Protein AF-A0A1B8E8X3-F1 (afdb_monomer_lite)

Foldseek 3Di:
DDWDDKDALVDPLLQDPVSLLVVLVVDPQFFWWFHDRSGMIITDGDDDPDDQPPDPPDTHIGTSVVVPPPDPPPDPDPPPVDDDDDDDDPDDDDDDDDDDDD

Sequence (102 aa):
MGRLLSFNNLSAYVSSVGACTAQCLGSPACTSFYFTQAKSCNVFYGPISFSPNGNPGSEIFYDVDCFSCHSTTTCPPPRHRGQTHTAAASASPSRQRDQSRR

Radius of gyration: 21.37 Å; chains: 1; bounding box: 50×44×55 Å

Structure (mmCIF, N/CA/C/O backbone):
data_AF-A0A1B8E8X3-F1
#
_entry.id   AF-A0A1B8E8X3-F1
#
loop_
_atom_site.group_PDB
_atom_site.id
_atom_site.type_symbol
_atom_site.label_atom_id
_atom_site.label_alt_id
_atom_site.label_comp_id
_atom_site.label_asym_id
_atom_site.label_entity_id
_atom_site.label_seq_id
_atom_site.pdbx_PDB_ins_code
_atom_site.Cartn_x
_atom_site.Cartn_y
_atom_site.Cartn_z
_atom_site.occupancy
_atom_site.B_iso_or_equiv
_atom_site.auth_seq_id
_atom_site.auth_comp_id
_atom_site.auth_asym_id
_atom_site.auth_atom_id
_atom_site.pdbx_PDB_model_num
ATOM 1 N N . MET A 1 1 ? 1.786 -16.126 -8.054 1.00 76.75 1 MET A N 1
ATOM 2 C CA . MET A 1 1 ? 1.403 -14.848 -7.417 1.00 76.75 1 MET A CA 1
ATOM 3 C C . MET A 1 1 ? 0.737 -13.934 -8.432 1.00 76.75 1 MET A C 1
ATOM 5 O O . MET A 1 1 ? 1.121 -13.965 -9.596 1.00 76.75 1 MET A O 1
ATOM 9 N N . GLY A 1 2 ? -0.236 -13.133 -8.003 1.00 83.56 2 GLY A N 1
ATOM 10 C CA . GLY A 1 2 ? -0.878 -12.109 -8.833 1.00 83.56 2 GLY A CA 1
ATOM 11 C C . GLY A 1 2 ? -0.963 -10.773 -8.097 1.00 83.56 2 GLY A C 1
ATOM 12 O O . GLY A 1 2 ? -0.955 -10.750 -6.868 1.00 83.56 2 GLY A O 1
ATOM 13 N N . ARG A 1 3 ? -1.009 -9.657 -8.836 1.00 88.12 3 ARG A N 1
ATOM 14 C CA . ARG A 1 3 ? -1.152 -8.311 -8.258 1.00 88.12 3 ARG A CA 1
ATOM 15 C C . ARG A 1 3 ? -2.635 -7.992 -8.067 1.00 88.12 3 ARG A C 1
ATOM 17 O O . ARG A 1 3 ? -3.379 -7.995 -9.041 1.00 88.12 3 ARG A O 1
ATOM 24 N N . LEU A 1 4 ? -3.036 -7.722 -6.827 1.00 90.25 4 LEU A N 1
ATOM 25 C CA . LEU A 1 4 ? -4.394 -7.326 -6.429 1.00 90.25 4 LEU A CA 1
ATOM 26 C C . LEU A 1 4 ? -4.623 -5.833 -6.661 1.00 90.25 4 LEU A C 1
ATOM 28 O O . LEU A 1 4 ? -5.558 -5.438 -7.348 1.00 90.25 4 LEU A O 1
ATOM 32 N N . LEU A 1 5 ? -3.754 -5.010 -6.073 1.00 90.94 5 LEU A N 1
ATOM 33 C CA . LEU A 1 5 ? -3.865 -3.555 -6.072 1.00 90.94 5 LEU A CA 1
ATOM 34 C C . LEU A 1 5 ? -2.50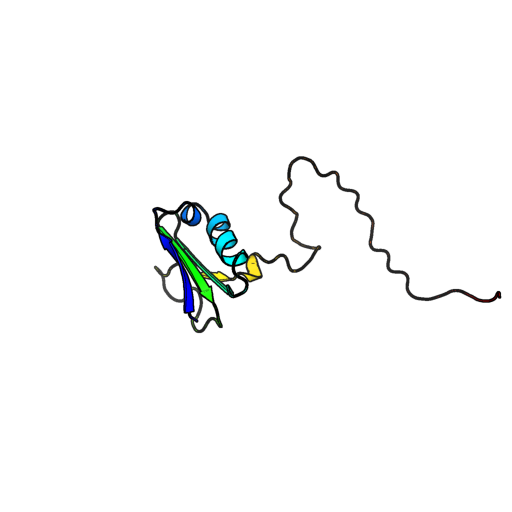3 -2.940 -6.384 1.00 90.94 5 LEU A C 1
ATOM 36 O O . LEU A 1 5 ? -1.453 -3.504 -6.066 1.00 90.94 5 LEU A O 1
ATOM 40 N N . SER A 1 6 ? -2.519 -1.776 -7.023 1.00 92.31 6 SER A N 1
ATOM 41 C CA . SER A 1 6 ? -1.318 -1.005 -7.322 1.00 92.31 6 SER A CA 1
ATOM 42 C C . SER A 1 6 ? -1.623 0.473 -7.165 1.00 92.31 6 SER A C 1
ATOM 44 O O . SER A 1 6 ? -2.481 1.017 -7.858 1.00 92.31 6 SER A O 1
ATOM 46 N N . PHE A 1 7 ? -0.913 1.110 -6.245 1.00 92.75 7 PHE A N 1
ATOM 47 C CA . PHE A 1 7 ? -0.991 2.537 -5.984 1.00 92.75 7 PHE A CA 1
ATOM 48 C C . PHE A 1 7 ? 0.325 3.197 -6.383 1.00 92.75 7 PHE A C 1
ATOM 50 O O . PHE A 1 7 ? 1.402 2.619 -6.222 1.00 92.75 7 PHE A O 1
ATOM 57 N N . ASN A 1 8 ? 0.227 4.414 -6.907 1.00 92.94 8 ASN A N 1
ATOM 58 C CA . ASN A 1 8 ? 1.357 5.224 -7.351 1.00 92.94 8 ASN A CA 1
ATOM 59 C C . ASN A 1 8 ? 1.485 6.495 -6.490 1.00 92.94 8 ASN A C 1
ATOM 61 O O . ASN A 1 8 ? 0.733 6.678 -5.533 1.00 92.94 8 ASN A O 1
ATOM 65 N N . ASN A 1 9 ? 2.417 7.383 -6.848 1.00 90.75 9 ASN A N 1
ATOM 66 C CA . ASN A 1 9 ? 2.695 8.628 -6.122 1.00 90.75 9 ASN A CA 1
ATOM 67 C C . ASN A 1 9 ? 1.483 9.569 -5.942 1.00 90.75 9 ASN A C 1
ATOM 69 O O . ASN A 1 9 ? 1.501 10.407 -5.049 1.00 90.75 9 ASN A O 1
ATOM 73 N N . LEU A 1 10 ? 0.407 9.400 -6.714 1.00 89.44 10 LEU A N 1
ATOM 74 C CA . LEU A 1 10 ? -0.814 10.199 -6.564 1.00 89.44 10 LEU A CA 1
ATOM 75 C C . LEU A 1 10 ? -1.689 9.742 -5.387 1.00 89.44 10 LEU A C 1
ATOM 77 O O . LEU A 1 10 ? -2.659 10.409 -5.037 1.00 89.44 10 LEU A O 1
ATOM 81 N N . SER A 1 11 ? -1.381 8.591 -4.790 1.00 89.56 11 SER A N 1
ATOM 82 C CA . SER A 1 11 ? -2.172 7.998 -3.723 1.00 89.56 11 SER A CA 1
ATOM 83 C C . SER A 1 11 ? -1.536 8.219 -2.352 1.00 89.56 11 SER A C 1
ATOM 85 O O . SER A 1 11 ? -0.350 7.968 -2.156 1.00 89.56 11 SER A O 1
ATOM 87 N N . ALA A 1 12 ? -2.346 8.574 -1.353 1.00 89.12 12 ALA A N 1
ATOM 88 C CA . ALA A 1 12 ? -1.897 8.678 0.039 1.00 89.12 12 ALA A CA 1
ATOM 89 C C . ALA A 1 12 ? -1.368 7.343 0.611 1.00 89.12 12 ALA A C 1
ATOM 91 O O . ALA A 1 12 ? -0.672 7.324 1.625 1.00 89.12 12 ALA A O 1
ATOM 92 N N . TYR A 1 13 ? -1.655 6.213 -0.043 1.00 88.12 13 TYR A N 1
ATOM 93 C CA . TYR A 1 13 ? -1.201 4.892 0.398 1.00 88.12 13 TYR A CA 1
ATOM 94 C C . TYR A 1 13 ? 0.290 4.637 0.145 1.00 88.12 13 TYR A C 1
ATOM 96 O O . TYR A 1 13 ? 0.843 3.695 0.708 1.00 88.12 13 TYR A O 1
ATOM 104 N N . VAL A 1 14 ? 0.968 5.481 -0.645 1.00 90.56 14 VAL A N 1
ATOM 105 C CA . VAL A 1 14 ? 2.430 5.402 -0.821 1.00 90.56 14 VAL A CA 1
ATOM 106 C C . VAL A 1 14 ? 3.211 6.260 0.182 1.00 90.56 14 VAL A C 1
ATOM 108 O O . VAL A 1 14 ? 4.442 6.278 0.150 1.00 90.56 14 VAL A O 1
ATOM 111 N N . SER A 1 15 ? 2.526 6.984 1.075 1.00 91.31 15 SER A N 1
ATOM 112 C CA . SER A 1 15 ? 3.174 7.868 2.051 1.00 91.31 15 SER A CA 1
ATOM 113 C C . SER A 1 15 ? 3.909 7.100 3.152 1.00 91.31 15 SER A C 1
ATOM 115 O O . SER A 1 15 ? 4.918 7.582 3.666 1.00 91.31 15 SER A O 1
ATOM 117 N N . SER A 1 16 ? 3.434 5.906 3.515 1.00 90.50 16 SER A N 1
ATOM 118 C CA . SER A 1 16 ? 4.046 5.075 4.553 1.00 90.50 16 SER A CA 1
ATOM 119 C C . SER A 1 16 ? 3.752 3.591 4.349 1.00 90.50 16 SER A C 1
ATOM 121 O O . SER A 1 16 ? 2.739 3.221 3.752 1.00 90.50 16 SER A O 1
ATOM 123 N N . VAL A 1 17 ? 4.621 2.741 4.907 1.00 88.94 17 VAL A N 1
ATOM 124 C CA . VAL A 1 17 ? 4.430 1.282 4.914 1.00 88.94 17 VAL A CA 1
ATOM 125 C C . VAL A 1 17 ? 3.076 0.941 5.530 1.00 88.94 17 VAL A C 1
ATOM 127 O O . VAL A 1 17 ? 2.308 0.217 4.918 1.00 88.94 17 VAL A O 1
ATOM 130 N N . GLY A 1 18 ? 2.725 1.542 6.674 1.00 88.62 18 GLY A N 1
ATOM 131 C CA . GLY A 1 18 ? 1.458 1.269 7.360 1.00 88.62 18 GLY A CA 1
ATOM 132 C C . GLY A 1 18 ? 0.213 1.590 6.526 1.00 88.62 18 GLY A C 1
ATOM 133 O O . GLY A 1 18 ? -0.768 0.853 6.591 1.00 88.62 18 GLY A O 1
ATOM 134 N N . ALA A 1 19 ? 0.252 2.638 5.695 1.00 89.81 19 ALA A N 1
ATOM 135 C CA . ALA A 1 19 ? -0.853 2.953 4.789 1.00 89.81 19 ALA A CA 1
ATOM 136 C C . ALA A 1 19 ? -0.989 1.914 3.660 1.00 89.81 19 ALA A C 1
ATOM 138 O O . ALA A 1 19 ? -2.104 1.545 3.293 1.00 89.81 19 ALA A O 1
ATOM 139 N N . CYS A 1 20 ? 0.136 1.403 3.153 1.00 90.19 20 CYS A N 1
ATOM 140 C CA . CYS A 1 20 ? 0.166 0.324 2.167 1.00 90.19 20 CYS A CA 1
ATOM 141 C C . CYS A 1 20 ? -0.289 -1.018 2.774 1.00 90.19 20 CYS A C 1
ATOM 143 O O . CYS A 1 20 ? -1.127 -1.715 2.198 1.00 90.19 20 CYS A O 1
ATOM 145 N N . THR A 1 21 ? 0.175 -1.339 3.986 1.00 90.50 21 THR A N 1
ATOM 146 C CA . THR A 1 21 ? -0.250 -2.520 4.747 1.00 90.50 21 THR A CA 1
ATOM 147 C C . THR A 1 21 ? -1.750 -2.491 5.021 1.00 90.50 21 THR A C 1
ATOM 149 O O . THR A 1 21 ? -2.402 -3.516 4.878 1.00 90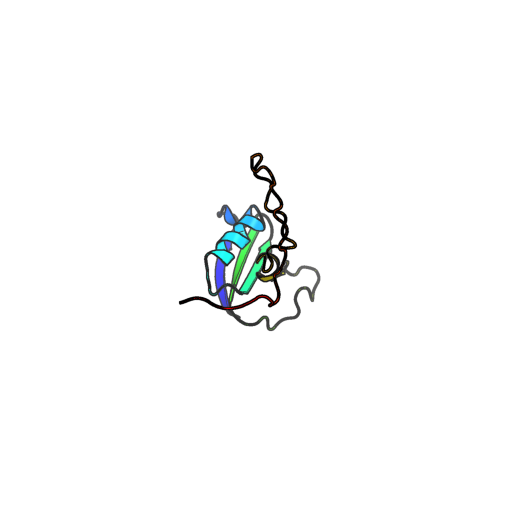.50 21 THR A O 1
ATOM 152 N N . ALA A 1 22 ? -2.334 -1.334 5.351 1.00 89.88 22 ALA A N 1
ATOM 153 C CA . ALA A 1 22 ? -3.774 -1.224 5.593 1.00 89.88 22 ALA A CA 1
ATOM 154 C C . ALA A 1 22 ? -4.617 -1.633 4.369 1.00 89.88 22 ALA A C 1
ATOM 156 O O . ALA A 1 22 ? -5.643 -2.291 4.525 1.00 89.88 22 ALA A O 1
ATOM 157 N N . GLN A 1 23 ? -4.163 -1.308 3.153 1.00 91.56 23 GLN A N 1
ATOM 158 C CA . GLN A 1 23 ? -4.830 -1.735 1.913 1.00 91.56 23 GLN A CA 1
ATOM 159 C C . GLN A 1 23 ? -4.749 -3.244 1.703 1.00 91.56 23 GLN A C 1
ATOM 161 O O . GLN A 1 23 ? -5.705 -3.883 1.261 1.00 91.56 23 GLN A O 1
ATOM 166 N N . CYS A 1 24 ? -3.605 -3.817 2.056 1.00 90.31 24 CYS A N 1
ATOM 167 C CA . CYS A 1 24 ? -3.413 -5.250 2.037 1.00 90.31 24 CYS A CA 1
ATOM 168 C C . CYS A 1 24 ? -4.282 -5.963 3.092 1.00 90.31 24 CYS A C 1
ATOM 170 O O . CYS A 1 24 ? -5.000 -6.891 2.740 1.00 90.31 24 CYS A O 1
ATOM 172 N N . LEU A 1 25 ? -4.324 -5.482 4.339 1.00 87.88 25 LEU A N 1
ATOM 173 C CA . LEU A 1 25 ? -5.178 -6.030 5.407 1.00 87.88 25 LEU A CA 1
ATOM 174 C C . LEU A 1 25 ? -6.678 -5.893 5.104 1.00 87.88 25 LEU A C 1
ATOM 176 O O . LEU A 1 25 ? -7.474 -6.711 5.556 1.00 87.88 25 LEU A O 1
ATOM 180 N N . GLY A 1 26 ? -7.073 -4.886 4.320 1.00 87.38 26 GLY A N 1
ATOM 181 C CA . GLY A 1 26 ? -8.444 -4.749 3.822 1.00 87.38 26 GLY A CA 1
ATOM 182 C C . GLY A 1 26 ? -8.841 -5.806 2.784 1.00 87.38 26 GLY A C 1
ATOM 183 O O . GLY A 1 26 ? -10.025 -5.947 2.484 1.00 87.38 26 GLY A O 1
ATOM 184 N N . SER A 1 27 ? -7.878 -6.555 2.237 1.00 85.94 27 SER A N 1
ATOM 185 C CA . SER A 1 27 ? -8.100 -7.584 1.221 1.00 85.94 27 SER A CA 1
ATOM 186 C C . SER A 1 27 ? -7.779 -8.973 1.788 1.00 85.94 27 SER A C 1
ATOM 188 O O . SER A 1 27 ? -6.605 -9.292 1.958 1.00 85.94 27 SER A O 1
ATOM 190 N N . PRO A 1 28 ? -8.764 -9.868 1.992 1.00 84.31 28 PRO A N 1
ATOM 191 C CA . PRO A 1 28 ? -8.518 -11.193 2.578 1.00 84.31 28 PRO A CA 1
ATOM 192 C C . PRO A 1 28 ? -7.662 -12.110 1.691 1.00 84.31 28 PRO A C 1
ATOM 194 O O . PRO A 1 28 ? -7.154 -13.126 2.149 1.00 84.31 28 PRO A O 1
ATOM 197 N N . ALA A 1 29 ? -7.506 -11.765 0.412 1.00 87.06 29 ALA A N 1
ATOM 198 C CA . ALA A 1 29 ? -6.623 -12.463 -0.512 1.00 87.06 29 ALA A CA 1
ATOM 199 C C . ALA A 1 29 ? -5.172 -11.954 -0.461 1.00 87.06 29 ALA A C 1
ATOM 201 O O . ALA A 1 29 ? -4.307 -12.563 -1.087 1.00 87.06 29 ALA A O 1
ATOM 202 N N . CYS A 1 30 ? -4.887 -10.840 0.222 1.00 88.75 30 CYS A N 1
ATOM 203 C CA . CYS A 1 30 ? -3.534 -10.305 0.274 1.00 88.75 30 CYS A CA 1
ATOM 204 C C . CYS A 1 30 ? -2.620 -11.215 1.099 1.00 88.75 30 CYS A C 1
ATOM 206 O O . CYS A 1 30 ? -2.911 -11.517 2.252 1.00 88.75 30 CYS A O 1
ATOM 208 N N . THR A 1 31 ? -1.493 -11.605 0.510 1.00 89.12 31 THR A N 1
ATOM 209 C CA . THR A 1 31 ? -0.456 -12.403 1.181 1.00 89.12 31 THR A CA 1
ATOM 210 C C . THR A 1 31 ? 0.877 -11.676 1.266 1.00 89.12 31 THR A C 1
ATOM 212 O O . THR A 1 31 ? 1.710 -12.029 2.089 1.00 89.12 31 THR A O 1
ATOM 215 N N . SER A 1 32 ? 1.103 -10.649 0.441 1.00 88.69 32 SER A N 1
ATOM 216 C CA . SER A 1 32 ? 2.333 -9.851 0.475 1.00 88.69 32 SER A CA 1
ATOM 217 C C . SER A 1 32 ? 2.186 -8.514 -0.242 1.00 88.69 32 SER A C 1
ATOM 219 O O . SER A 1 32 ? 1.250 -8.306 -1.018 1.00 88.69 32 SER A O 1
ATOM 221 N N . PHE A 1 33 ? 3.122 -7.595 -0.009 1.00 90.12 33 PHE A N 1
ATOM 222 C CA . PHE A 1 33 ? 3.169 -6.324 -0.722 1.00 90.12 33 PHE A CA 1
ATOM 223 C C . PHE A 1 33 ? 4.600 -5.811 -0.927 1.00 90.12 33 PHE A C 1
ATOM 225 O O . PHE A 1 33 ? 5.520 -6.133 -0.180 1.00 90.12 33 PHE A O 1
ATOM 232 N N . TYR A 1 34 ? 4.773 -4.975 -1.947 1.00 89.88 34 TYR A N 1
ATOM 233 C CA . TYR A 1 34 ? 5.982 -4.193 -2.181 1.00 89.88 34 TYR A CA 1
ATOM 234 C C . TYR A 1 34 ? 5.697 -2.726 -1.926 1.00 89.88 34 TYR A C 1
ATOM 236 O O . TYR A 1 34 ? 4.679 -2.194 -2.383 1.00 89.88 34 TYR A O 1
ATOM 244 N N . PHE A 1 35 ? 6.615 -2.067 -1.231 1.00 89.94 35 PHE A N 1
ATOM 245 C CA . PHE A 1 35 ? 6.485 -0.658 -0.905 1.00 89.94 35 PHE A CA 1
ATOM 246 C C . PHE A 1 35 ? 7.763 0.098 -1.250 1.00 89.94 35 PHE A C 1
ATOM 248 O O . PHE A 1 35 ? 8.847 -0.223 -0.763 1.00 89.94 35 PHE A O 1
ATOM 255 N N . THR A 1 36 ? 7.596 1.153 -2.042 1.00 89.94 36 THR A N 1
ATOM 256 C CA . THR A 1 36 ? 8.614 2.173 -2.264 1.00 89.94 36 THR A CA 1
ATOM 257 C C . THR A 1 36 ? 8.043 3.516 -1.833 1.00 89.94 36 THR A C 1
ATOM 259 O O . THR A 1 36 ? 7.063 4.001 -2.412 1.00 89.94 36 THR A O 1
ATOM 262 N N . GLN A 1 37 ? 8.663 4.120 -0.818 1.00 89.56 37 GLN A N 1
ATOM 263 C CA . GLN A 1 37 ? 8.191 5.367 -0.221 1.00 89.56 37 GLN A CA 1
ATOM 264 C C . GLN A 1 37 ? 7.991 6.452 -1.277 1.00 89.56 37 GLN A C 1
ATOM 266 O O . GLN A 1 37 ? 8.873 6.705 -2.098 1.00 89.56 37 GLN A O 1
ATOM 271 N N . ALA A 1 38 ? 6.813 7.078 -1.244 1.00 88.12 38 ALA A N 1
ATOM 272 C CA . ALA A 1 38 ? 6.407 8.115 -2.181 1.00 88.12 38 ALA A CA 1
ATOM 273 C C . ALA A 1 38 ? 6.549 7.701 -3.660 1.00 88.12 38 ALA A C 1
ATOM 275 O O . ALA A 1 38 ? 6.731 8.553 -4.522 1.00 88.12 38 ALA A O 1
ATOM 276 N N . LYS A 1 39 ? 6.460 6.412 -4.001 1.00 91.06 39 LYS A N 1
ATOM 277 C CA . LYS A 1 39 ? 6.545 5.964 -5.400 1.00 91.06 39 LYS A CA 1
ATOM 278 C C . LYS A 1 39 ? 5.483 4.934 -5.737 1.00 91.06 39 LYS A C 1
ATOM 280 O O . LYS A 1 39 ? 4.689 5.165 -6.648 1.00 91.06 39 LYS A O 1
ATOM 285 N N . SER A 1 40 ? 5.468 3.817 -5.018 1.00 91.25 40 SER A N 1
ATOM 286 C CA . SER A 1 40 ? 4.630 2.664 -5.344 1.00 91.25 40 SER A CA 1
ATOM 287 C C . SER A 1 40 ? 4.233 1.875 -4.099 1.00 91.25 40 SER A C 1
ATOM 289 O O . SER A 1 40 ? 5.018 1.701 -3.169 1.00 91.25 40 SER A O 1
ATOM 291 N N . CYS A 1 41 ? 3.003 1.369 -4.105 1.00 92.50 41 CYS A N 1
ATOM 292 C CA . CYS A 1 41 ? 2.511 0.355 -3.177 1.00 92.50 41 CYS A CA 1
ATOM 293 C C . CYS A 1 41 ? 1.797 -0.713 -4.008 1.00 92.50 41 CYS A C 1
ATOM 295 O O . CYS A 1 41 ? 0.749 -0.448 -4.598 1.00 92.50 41 CYS A O 1
ATOM 297 N N . ASN A 1 42 ? 2.387 -1.900 -4.110 1.00 92.06 42 ASN A N 1
ATOM 298 C CA . ASN A 1 42 ? 1.866 -2.998 -4.919 1.00 92.06 42 ASN A CA 1
ATOM 299 C C . ASN A 1 42 ? 1.488 -4.167 -4.011 1.00 92.06 42 ASN A C 1
ATOM 301 O O . ASN A 1 42 ? 2.346 -4.725 -3.336 1.00 92.06 42 ASN A O 1
ATOM 305 N N . VAL A 1 43 ? 0.216 -4.548 -4.018 1.00 91.31 43 VAL A N 1
ATOM 306 C CA . VAL A 1 43 ? -0.360 -5.590 -3.163 1.00 91.31 43 VAL A CA 1
ATOM 307 C C . VAL A 1 43 ? -0.531 -6.874 -3.973 1.00 91.31 43 VAL A C 1
ATOM 309 O O . VAL A 1 43 ? -1.030 -6.824 -5.101 1.00 91.31 43 VAL A O 1
ATOM 312 N N . PHE A 1 44 ? -0.148 -8.021 -3.420 1.00 90.75 44 PHE A N 1
ATOM 313 C CA . PHE A 1 44 ? -0.118 -9.311 -4.111 1.00 90.75 44 PHE A CA 1
ATOM 314 C C . PHE A 1 44 ? -0.836 -10.419 -3.334 1.00 90.75 44 PHE A C 1
ATOM 316 O O . PHE A 1 44 ? -0.957 -10.373 -2.110 1.00 90.75 44 PHE A O 1
ATOM 323 N N . TYR A 1 45 ? -1.289 -11.433 -4.074 1.00 90.06 45 TYR A N 1
ATOM 324 C CA . TYR A 1 45 ? -1.848 -12.672 -3.537 1.00 90.06 45 TYR A CA 1
ATOM 325 C C . TYR A 1 45 ? -1.123 -13.914 -4.045 1.00 90.06 45 TYR A C 1
ATOM 327 O O . TYR A 1 45 ? -0.503 -13.929 -5.120 1.00 90.06 45 TYR A O 1
ATOM 335 N N . GLY A 1 46 ? -1.311 -14.997 -3.296 1.00 84.44 46 GLY A N 1
ATOM 336 C CA . GLY A 1 46 ? -0.803 -16.324 -3.608 1.00 84.44 46 GLY A CA 1
ATOM 337 C C . GLY A 1 46 ? 0.611 -16.573 -3.075 1.00 84.44 46 GLY A C 1
ATOM 338 O O . GLY A 1 46 ? 1.186 -15.713 -2.404 1.00 84.44 46 GLY A O 1
ATOM 339 N N . PRO A 1 47 ? 1.169 -17.763 -3.355 1.00 80.44 47 PRO A N 1
ATOM 340 C CA . PRO A 1 47 ? 2.469 -18.168 -2.836 1.00 80.44 47 PRO A CA 1
ATOM 341 C C . PRO A 1 47 ? 3.601 -17.326 -3.430 1.00 80.44 47 PRO A C 1
ATOM 343 O O . PRO A 1 47 ? 3.614 -17.013 -4.629 1.00 80.44 47 PRO A O 1
ATOM 346 N N . ILE A 1 48 ? 4.564 -16.992 -2.572 1.00 74.94 48 ILE A N 1
ATOM 347 C CA . ILE A 1 48 ? 5.796 -16.294 -2.931 1.00 74.94 48 ILE A CA 1
ATOM 348 C C . ILE A 1 48 ? 6.691 -17.296 -3.664 1.00 74.94 48 ILE A C 1
ATOM 350 O O . ILE A 1 48 ? 7.194 -18.243 -3.071 1.00 74.94 48 ILE A O 1
ATOM 354 N N . SER A 1 49 ? 6.858 -17.109 -4.972 1.00 66.44 49 SER A N 1
ATOM 355 C CA . SER A 1 49 ? 7.654 -18.005 -5.825 1.00 66.44 49 SER A CA 1
ATOM 356 C C . SER A 1 49 ? 9.049 -17.452 -6.159 1.00 66.44 49 SER A C 1
ATOM 358 O O . SER A 1 49 ? 9.733 -18.017 -7.007 1.00 66.44 49 SER A O 1
ATOM 360 N N . PHE A 1 50 ? 9.465 -16.346 -5.528 1.00 67.12 50 PHE A N 1
ATOM 361 C CA . PHE A 1 50 ? 10.798 -15.743 -5.667 1.00 67.12 50 PHE A CA 1
ATOM 362 C C . PHE A 1 50 ? 11.503 -15.666 -4.311 1.00 67.12 50 PHE A C 1
ATOM 364 O O . PHE A 1 50 ? 10.852 -15.563 -3.276 1.00 67.12 50 PHE A O 1
ATOM 371 N N . SER A 1 51 ? 12.837 -15.656 -4.309 1.00 62.09 51 SER A N 1
ATOM 372 C CA . SER A 1 51 ? 13.611 -15.324 -3.110 1.00 62.09 51 SER A CA 1
ATOM 373 C C . SER A 1 51 ? 13.441 -13.831 -2.796 1.00 62.09 51 SER A C 1
ATOM 375 O O . SER A 1 51 ? 13.870 -12.997 -3.603 1.00 62.09 51 SER A O 1
ATOM 377 N N . PRO A 1 52 ? 12.807 -13.459 -1.668 1.00 59.75 52 PRO A N 1
ATOM 378 C CA . PRO A 1 52 ? 12.666 -12.060 -1.298 1.00 59.75 52 PRO A CA 1
ATOM 379 C C . PRO A 1 52 ? 14.067 -11.483 -1.063 1.00 59.75 52 PRO A C 1
ATOM 381 O O . PRO A 1 52 ? 14.856 -12.045 -0.308 1.00 59.75 52 PRO A O 1
ATOM 384 N N . ASN A 1 53 ? 14.377 -10.362 -1.719 1.00 58.66 53 ASN A N 1
ATOM 385 C CA . ASN A 1 53 ? 15.628 -9.599 -1.571 1.00 58.66 53 ASN A CA 1
ATOM 386 C C . ASN A 1 53 ? 16.881 -10.156 -2.285 1.00 58.66 53 ASN A C 1
ATOM 388 O O . ASN A 1 53 ? 18.000 -9.895 -1.852 1.00 58.66 53 ASN A O 1
ATOM 392 N N . GLY A 1 54 ? 16.725 -10.883 -3.397 1.00 57.44 54 GLY A N 1
ATOM 393 C CA . GLY A 1 54 ? 17.861 -11.498 -4.101 1.00 57.44 54 GLY A CA 1
ATOM 394 C C . GLY A 1 54 ? 18.826 -10.547 -4.832 1.00 57.44 54 GLY A C 1
ATOM 395 O O . GLY A 1 54 ? 19.967 -10.934 -5.052 1.00 57.44 54 GLY A O 1
ATOM 396 N N . ASN A 1 55 ? 18.412 -9.323 -5.199 1.00 62.66 55 ASN A N 1
ATOM 397 C CA . ASN A 1 55 ? 19.249 -8.398 -5.979 1.00 62.66 55 ASN A CA 1
ATOM 398 C C . ASN A 1 55 ? 19.255 -6.961 -5.418 1.00 62.66 55 ASN A C 1
ATOM 400 O O . ASN A 1 55 ? 18.181 -6.423 -5.120 1.00 62.66 55 ASN A O 1
ATOM 404 N N . PRO A 1 56 ? 20.421 -6.288 -5.348 1.00 58.78 56 PRO A N 1
ATOM 405 C CA . PRO A 1 56 ? 20.494 -4.864 -5.028 1.00 58.78 56 PRO A CA 1
ATOM 406 C C . PRO A 1 56 ? 19.715 -4.038 -6.066 1.00 58.78 56 PRO A C 1
ATOM 408 O O . PRO A 1 56 ? 19.871 -4.233 -7.269 1.00 58.78 56 PRO A O 1
ATOM 411 N N . GLY A 1 57 ? 18.850 -3.133 -5.598 1.00 65.00 57 GLY A N 1
ATOM 412 C CA . GLY A 1 57 ? 17.945 -2.335 -6.442 1.00 65.00 57 GLY A CA 1
ATOM 413 C C . GLY A 1 57 ? 16.533 -2.912 -6.614 1.00 65.00 57 GLY A C 1
ATOM 414 O O . GLY A 1 57 ? 15.687 -2.264 -7.228 1.00 65.00 57 GLY A O 1
ATOM 415 N N . SER A 1 58 ? 16.254 -4.093 -6.053 1.00 71.69 58 SER A N 1
ATOM 416 C CA . SER A 1 58 ? 14.893 -4.647 -5.998 1.00 71.69 58 SER A CA 1
ATOM 417 C C . SER A 1 58 ? 14.019 -3.863 -5.012 1.00 71.69 58 SER A C 1
ATOM 419 O O . SER A 1 58 ? 14.515 -3.379 -3.994 1.00 71.69 58 SER A O 1
ATOM 421 N N . GLU A 1 59 ? 12.717 -3.754 -5.289 1.00 75.00 59 GLU A N 1
ATOM 422 C CA . GLU A 1 59 ? 11.761 -3.180 -4.333 1.00 75.00 59 GLU A CA 1
ATOM 423 C C . GLU A 1 59 ? 11.731 -4.017 -3.040 1.00 75.00 59 GLU A C 1
ATOM 425 O O . GLU A 1 59 ? 11.819 -5.247 -3.086 1.00 75.00 59 GLU A O 1
ATOM 430 N N . ILE A 1 60 ? 11.599 -3.350 -1.887 1.00 81.50 60 ILE A N 1
ATOM 431 C CA . ILE A 1 60 ? 11.536 -4.026 -0.586 1.00 81.50 60 ILE A CA 1
ATOM 432 C C . ILE A 1 60 ? 10.239 -4.830 -0.513 1.00 81.50 60 ILE A C 1
ATOM 434 O O . ILE A 1 60 ? 9.146 -4.294 -0.722 1.00 81.50 60 ILE A O 1
ATOM 438 N N . PHE A 1 61 ? 10.385 -6.118 -0.215 1.00 84.44 61 PHE A N 1
ATOM 439 C CA . PHE A 1 61 ? 9.283 -7.055 -0.065 1.00 84.44 61 PHE A CA 1
ATOM 440 C C . PHE A 1 61 ? 8.833 -7.143 1.395 1.00 84.44 61 PHE A C 1
ATOM 442 O O . PHE A 1 61 ? 9.661 -7.297 2.295 1.00 84.44 61 PHE A O 1
ATOM 449 N N . TYR A 1 62 ? 7.522 -7.103 1.612 1.00 85.75 62 TYR A N 1
ATOM 450 C CA . TYR A 1 62 ? 6.895 -7.230 2.919 1.00 85.75 62 TYR A CA 1
ATOM 451 C C . TYR A 1 62 ? 5.876 -8.368 2.917 1.00 85.75 62 TYR A C 1
ATOM 453 O O . TYR A 1 62 ? 4.984 -8.429 2.065 1.00 85.75 62 TYR A O 1
ATOM 461 N N . ASP A 1 63 ? 5.994 -9.243 3.910 1.00 86.88 63 ASP A N 1
ATOM 462 C CA . ASP A 1 63 ? 5.012 -10.285 4.179 1.00 86.88 63 ASP A CA 1
ATOM 463 C C . ASP A 1 63 ? 3.943 -9.772 5.154 1.00 86.88 63 ASP A C 1
ATOM 465 O O . ASP A 1 63 ? 4.231 -8.985 6.061 1.00 86.88 63 ASP A O 1
ATOM 469 N N . VAL A 1 64 ? 2.692 -10.174 4.947 1.00 84.19 64 VAL A N 1
ATOM 470 C CA . VAL A 1 64 ? 1.548 -9.676 5.732 1.00 84.19 64 VAL A CA 1
ATOM 471 C C . VAL A 1 64 ? 1.494 -10.295 7.117 1.00 84.19 64 VAL A C 1
ATOM 473 O O . VAL A 1 64 ? 0.965 -9.678 8.045 1.00 84.19 64 VAL A O 1
ATOM 476 N N . ASP A 1 65 ? 2.076 -11.482 7.276 1.00 81.31 65 ASP A N 1
ATOM 477 C CA . ASP A 1 65 ? 2.174 -12.166 8.559 1.00 81.31 65 ASP A CA 1
ATOM 478 C C . ASP A 1 65 ? 3.045 -11.350 9.526 1.00 81.31 65 ASP A C 1
ATOM 480 O O . ASP A 1 65 ? 2.750 -11.268 10.713 1.00 81.31 65 ASP A O 1
ATOM 484 N N . CYS A 1 66 ? 4.025 -10.588 9.011 1.00 79.00 66 CYS A N 1
ATOM 485 C CA . CYS A 1 66 ? 4.828 -9.659 9.817 1.00 79.00 66 CYS A CA 1
ATOM 486 C C . CYS A 1 66 ? 4.006 -8.549 10.495 1.00 79.00 66 CYS A C 1
ATOM 488 O O . CYS A 1 66 ? 4.469 -7.955 11.469 1.00 79.00 66 CYS A O 1
ATOM 490 N N . PHE A 1 67 ? 2.815 -8.243 9.978 1.00 77.38 67 PHE A N 1
ATOM 491 C CA . PHE A 1 67 ? 1.920 -7.210 10.511 1.00 77.38 67 PHE A CA 1
ATOM 492 C C . PHE A 1 67 ? 0.675 -7.798 11.179 1.00 77.38 67 PHE A C 1
ATOM 494 O O . PHE A 1 67 ? -0.068 -7.081 11.853 1.00 77.38 67 PHE A O 1
ATOM 501 N N . SER A 1 68 ? 0.457 -9.099 11.012 1.00 67.50 68 SER A N 1
ATOM 502 C CA . SER A 1 68 ? -0.624 -9.832 11.649 1.00 67.50 68 SER A CA 1
ATOM 503 C C . SER A 1 68 ? -0.153 -10.221 13.045 1.00 67.50 68 SER A C 1
ATOM 505 O O . SER A 1 68 ? 0.652 -11.128 13.224 1.00 67.50 68 SER A O 1
ATOM 507 N N . CYS A 1 69 ? -0.617 -9.503 14.068 1.00 59.97 69 CYS A N 1
ATOM 508 C CA . CYS A 1 69 ? -0.312 -9.861 15.450 1.00 59.97 69 CYS A CA 1
ATOM 509 C C . CYS A 1 69 ? -1.052 -11.161 15.815 1.00 59.97 69 CYS A C 1
ATOM 511 O O . CYS A 1 69 ? -2.157 -11.133 16.346 1.00 59.97 69 CYS A O 1
ATOM 513 N N . HIS A 1 70 ? -0.432 -12.306 15.511 1.00 54.66 70 HIS A N 1
ATOM 514 C CA . HIS A 1 70 ? -1.001 -13.642 15.722 1.00 54.66 70 HIS A CA 1
ATOM 515 C C . HIS A 1 70 ? -1.111 -14.060 17.196 1.00 54.66 70 HIS A C 1
ATOM 517 O O . HIS A 1 70 ? -1.790 -15.033 17.512 1.00 54.66 70 HIS A O 1
ATOM 523 N N . SER A 1 71 ? -0.516 -13.299 18.113 1.00 48.47 71 SER A N 1
ATOM 524 C CA . SER A 1 71 ? -0.546 -13.602 19.540 1.00 48.47 71 SER A CA 1
ATOM 525 C C . SER A 1 71 ? -0.829 -12.345 20.344 1.00 48.47 71 SER A C 1
ATOM 527 O O . SER A 1 71 ? -0.116 -11.345 20.236 1.00 48.47 71 SER A O 1
ATOM 529 N N . THR A 1 72 ? -1.784 -12.443 21.263 1.00 50.22 72 THR A N 1
ATOM 530 C CA . THR A 1 72 ? -2.057 -11.504 22.367 1.00 50.22 72 THR A CA 1
ATOM 531 C C . THR A 1 72 ? -0.879 -11.344 23.352 1.00 50.22 72 THR A C 1
ATOM 533 O O . THR A 1 72 ? -1.077 -10.957 24.499 1.00 50.22 72 THR A O 1
ATOM 536 N N . THR A 1 73 ? 0.354 -11.662 22.943 1.00 52.59 73 THR A N 1
ATOM 537 C CA . THR A 1 73 ? 1.522 -11.805 23.822 1.00 52.59 73 THR A CA 1
ATOM 538 C C . THR A 1 73 ? 2.728 -10.967 23.387 1.00 52.59 73 THR A C 1
ATOM 540 O O . THR A 1 73 ? 3.585 -10.698 24.224 1.00 52.59 73 THR A O 1
ATOM 543 N N . THR A 1 74 ? 2.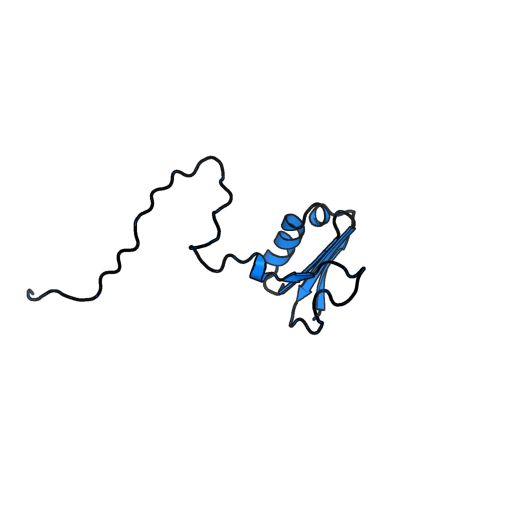838 -10.493 22.137 1.00 49.50 74 THR A N 1
ATOM 544 C CA . THR A 1 74 ? 4.065 -9.762 21.712 1.00 49.50 74 THR A CA 1
ATOM 545 C C . THR A 1 74 ? 3.821 -8.611 20.739 1.00 49.50 74 THR A C 1
ATOM 547 O O . THR A 1 74 ? 4.721 -8.148 20.051 1.00 49.50 74 THR A O 1
ATOM 550 N N . CYS A 1 75 ? 2.608 -8.081 20.725 1.00 46.91 75 CYS A N 1
ATOM 551 C CA . CYS A 1 75 ? 2.296 -6.840 20.038 1.00 46.91 75 CYS A CA 1
ATOM 552 C C . CYS A 1 75 ? 1.854 -5.865 21.130 1.00 46.91 75 CYS A C 1
ATOM 554 O O . CYS A 1 75 ? 0.695 -5.939 21.545 1.00 46.91 75 CYS A O 1
ATOM 556 N N . PRO A 1 76 ? 2.742 -5.028 21.713 1.00 51.38 76 PRO A N 1
ATOM 557 C CA . PRO A 1 76 ? 2.238 -3.953 22.546 1.00 51.38 76 PRO A CA 1
ATOM 558 C C . PRO A 1 76 ? 1.283 -3.152 21.651 1.00 51.38 76 PRO A C 1
ATOM 560 O O . PRO A 1 76 ? 1.701 -2.729 20.568 1.00 51.38 76 PRO A O 1
ATOM 563 N N . PRO A 1 77 ? 0.003 -2.986 22.032 1.00 49.28 77 PRO A N 1
ATOM 564 C CA . PRO A 1 77 ? -0.901 -2.156 21.253 1.00 49.28 77 PRO A CA 1
ATOM 565 C C . PRO A 1 77 ? -0.242 -0.782 21.084 1.00 49.28 77 PRO A C 1
ATOM 567 O O . PRO A 1 77 ? 0.470 -0.347 22.005 1.00 49.28 77 PRO A O 1
ATOM 570 N N . PRO A 1 78 ? -0.446 -0.076 19.953 1.00 51.81 78 PRO A N 1
ATOM 571 C CA . PRO A 1 78 ? -0.072 1.325 19.893 1.00 51.81 78 PRO A CA 1
ATOM 572 C C . PRO A 1 78 ? -0.688 1.963 21.130 1.00 51.81 78 PRO A C 1
ATOM 574 O O . PRO A 1 78 ? -1.898 1.868 21.344 1.00 51.81 78 PRO A O 1
ATOM 577 N N . ARG A 1 79 ? 0.163 2.505 22.009 1.00 46.97 79 ARG A N 1
ATOM 578 C CA . ARG A 1 79 ? -0.274 3.252 23.182 1.00 46.97 79 ARG A CA 1
ATOM 579 C C . ARG A 1 79 ? -1.058 4.452 22.661 1.00 46.97 79 ARG A C 1
ATOM 581 O O . ARG A 1 79 ? -0.525 5.549 22.538 1.00 46.97 79 ARG A O 1
ATOM 588 N N . HIS A 1 80 ? -2.340 4.260 22.369 1.00 49.81 80 HIS A N 1
ATOM 589 C CA . HIS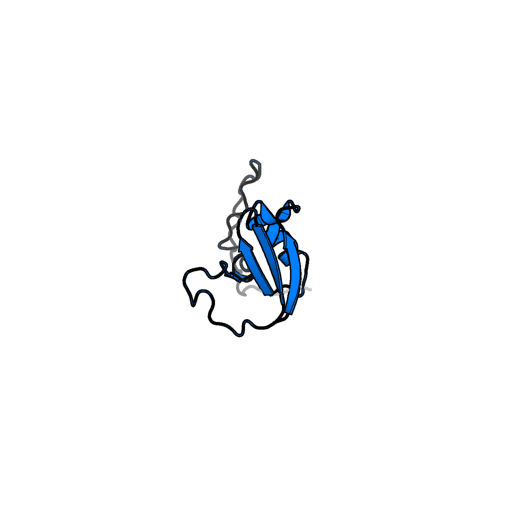 A 1 80 ? -3.307 5.324 22.470 1.00 49.81 80 HIS A CA 1
ATOM 590 C C . HIS A 1 80 ? -3.207 5.778 23.919 1.00 49.81 80 HIS A C 1
ATOM 592 O O . HIS A 1 80 ? -3.442 5.010 24.855 1.00 49.81 80 HIS A O 1
ATOM 598 N N . ARG A 1 81 ? -2.710 7.002 24.081 1.00 48.78 81 ARG A N 1
ATOM 599 C CA . ARG A 1 81 ? -2.613 7.750 25.330 1.00 48.78 81 ARG A CA 1
ATOM 600 C C . ARG A 1 81 ? -3.994 7.748 25.997 1.00 48.78 81 ARG A C 1
ATOM 602 O O . ARG A 1 81 ? -4.796 8.631 25.729 1.00 48.78 81 ARG A O 1
ATOM 609 N N . GLY A 1 82 ? -4.278 6.712 26.791 1.00 54.12 82 GLY A N 1
ATOM 610 C CA . GLY A 1 82 ? -5.575 6.544 27.448 1.00 54.12 82 GLY A CA 1
ATOM 611 C C . GLY A 1 82 ? -6.039 5.135 27.852 1.00 54.12 82 GLY A C 1
ATOM 612 O O . GLY A 1 82 ? -7.209 5.027 28.191 1.00 54.12 82 GLY A O 1
ATOM 613 N N . GLN A 1 83 ? -5.229 4.064 27.845 1.00 49.34 83 GLN A N 1
ATOM 614 C CA . GLN A 1 83 ? -5.689 2.758 28.369 1.00 49.34 83 GLN A CA 1
ATOM 615 C C . GLN A 1 83 ? -4.835 2.264 29.539 1.00 49.34 83 GLN A C 1
ATOM 617 O O . GLN A 1 83 ? -3.719 1.771 29.378 1.00 49.34 83 GLN A O 1
ATOM 622 N N . THR A 1 84 ? -5.399 2.448 30.731 1.00 43.38 84 THR A N 1
ATOM 623 C CA . THR A 1 84 ? -4.929 1.963 32.025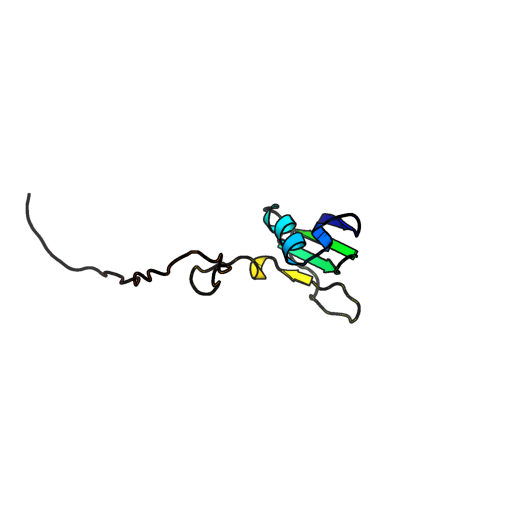 1.00 43.38 84 THR A CA 1
ATOM 624 C C . THR A 1 84 ? -4.855 0.439 32.012 1.00 43.38 84 THR A C 1
ATOM 626 O O . THR A 1 84 ? -5.838 -0.251 31.764 1.00 43.38 84 THR A O 1
ATOM 629 N N . HIS A 1 85 ? -3.665 -0.085 32.274 1.00 53.38 85 HIS A N 1
ATOM 630 C CA . HIS A 1 85 ? -3.384 -1.510 32.347 1.00 53.38 85 HIS A CA 1
ATOM 631 C C . HIS A 1 85 ? -3.972 -2.080 33.643 1.00 53.38 85 HIS A C 1
ATOM 633 O O . HIS A 1 85 ? -3.533 -1.709 34.730 1.00 53.38 85 HIS A O 1
ATOM 639 N N . THR A 1 86 ? -4.916 -3.014 33.555 1.00 39.00 86 THR A N 1
ATOM 640 C CA . THR A 1 86 ? -5.148 -3.975 34.641 1.00 39.00 86 THR A CA 1
ATOM 641 C C . THR A 1 86 ? -4.804 -5.350 34.097 1.00 39.00 86 THR A C 1
ATOM 643 O O . THR A 1 86 ? -5.585 -5.980 33.391 1.00 39.00 86 THR A O 1
ATOM 646 N N . ALA A 1 87 ? -3.571 -5.775 34.360 1.00 53.00 87 ALA A N 1
ATOM 647 C CA . ALA A 1 87 ? -3.142 -7.141 34.133 1.00 53.00 87 ALA A CA 1
ATOM 648 C C . ALA A 1 87 ? -3.933 -8.050 35.084 1.00 53.00 87 ALA A C 1
ATOM 650 O O . ALA A 1 87 ? -3.702 -8.027 36.290 1.00 53.00 87 ALA A O 1
ATOM 651 N N . ALA A 1 88 ? -4.873 -8.832 34.558 1.00 45.41 88 ALA A N 1
ATOM 652 C CA . ALA A 1 88 ? -5.433 -9.964 35.282 1.00 45.41 88 ALA A CA 1
ATOM 653 C C . ALA A 1 88 ? -4.748 -11.223 34.752 1.00 45.41 88 ALA A C 1
ATOM 655 O O . ALA A 1 88 ? -4.929 -11.617 33.602 1.00 45.41 88 ALA A O 1
ATOM 656 N N . ALA A 1 89 ? -3.888 -11.784 35.597 1.00 46.75 89 ALA A N 1
ATOM 657 C CA . ALA A 1 89 ? -3.135 -12.996 35.356 1.00 46.75 89 ALA A CA 1
ATOM 658 C C . ALA A 1 89 ? -4.053 -14.146 34.912 1.00 46.75 89 ALA A C 1
ATOM 660 O O . ALA A 1 89 ? -5.016 -14.488 35.599 1.00 46.75 89 ALA A O 1
ATOM 661 N N . SER A 1 90 ? -3.711 -14.770 33.787 1.00 47.19 90 SER A N 1
ATOM 662 C CA . SER A 1 90 ? -4.280 -16.039 33.341 1.00 47.19 90 SER A CA 1
ATOM 663 C C . SER A 1 90 ? -3.812 -17.160 34.275 1.00 47.19 90 SER A C 1
ATOM 665 O O . SER A 1 90 ? -2.852 -17.870 33.983 1.00 47.19 90 SER A O 1
ATOM 667 N N . ALA A 1 91 ? -4.458 -17.299 35.431 1.00 43.44 91 ALA A N 1
ATOM 668 C CA . ALA A 1 91 ? -4.355 -18.498 36.247 1.00 43.44 91 ALA A CA 1
ATOM 669 C C . ALA A 1 91 ? -5.300 -19.560 35.666 1.00 43.44 91 ALA A C 1
ATOM 671 O O . ALA A 1 91 ? -6.519 -19.465 35.797 1.00 43.44 91 ALA A O 1
ATOM 672 N N . SER A 1 92 ? -4.735 -20.566 35.002 1.00 52.22 92 SER A N 1
ATOM 673 C CA . SER A 1 92 ? -5.429 -21.810 34.663 1.00 52.22 92 SER A CA 1
ATOM 674 C C . SER A 1 92 ? -5.928 -22.516 35.932 1.00 52.22 92 SER A C 1
ATOM 676 O O . SER A 1 92 ? -5.120 -22.716 36.841 1.00 52.22 92 SER A O 1
ATOM 678 N N . PRO A 1 93 ? -7.174 -23.020 35.989 1.00 44.72 93 PRO A N 1
ATOM 679 C CA . PRO A 1 93 ? -7.537 -24.061 36.939 1.00 44.72 93 PRO A CA 1
ATOM 680 C C . PRO A 1 93 ? -7.714 -25.400 36.214 1.00 44.72 93 PRO A C 1
ATOM 682 O O . PRO A 1 93 ? -8.732 -25.681 35.580 1.00 44.72 93 PRO A O 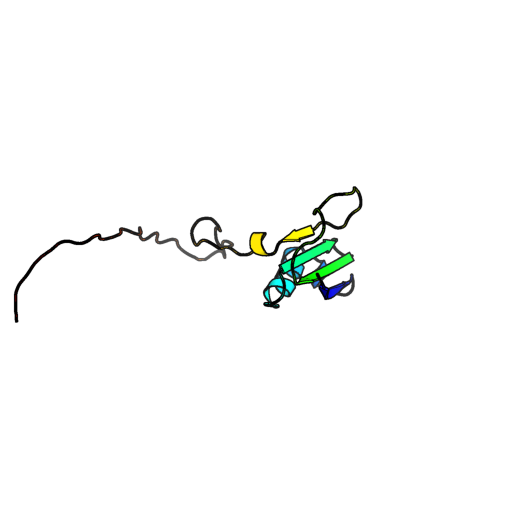1
ATOM 685 N N . SER A 1 94 ? -6.699 -26.250 36.354 1.00 49.66 94 SER A N 1
ATOM 686 C CA . SER A 1 94 ? -6.824 -27.695 36.199 1.00 49.66 94 SER A CA 1
ATOM 687 C C . SER A 1 94 ? -7.720 -28.255 37.311 1.00 49.66 94 SER A C 1
ATOM 689 O O . SER A 1 94 ? -7.534 -27.941 38.481 1.00 49.66 94 SER A O 1
ATOM 691 N N . ARG A 1 95 ? -8.693 -29.078 36.905 1.00 54.69 95 ARG A N 1
ATOM 692 C CA . ARG A 1 95 ? -9.419 -30.126 37.654 1.00 54.69 95 ARG A CA 1
ATOM 693 C C . ARG A 1 95 ? -9.031 -30.311 39.137 1.00 54.69 95 ARG A C 1
ATOM 695 O O . ARG A 1 95 ? -7.941 -30.797 39.392 1.00 54.69 95 ARG A O 1
ATOM 702 N N . GLN A 1 96 ? -9.973 -30.090 40.068 1.00 54.44 96 GLN A N 1
ATOM 703 C CA . GLN A 1 96 ? -10.316 -30.978 41.209 1.00 54.44 96 GLN A CA 1
ATOM 704 C C . GLN A 1 96 ? -11.162 -30.251 42.269 1.00 54.44 96 GLN A C 1
ATOM 706 O O . GLN A 1 96 ? -10.652 -29.397 42.984 1.00 54.44 96 GLN A O 1
ATOM 711 N N . ARG A 1 97 ? -12.430 -30.657 42.408 1.00 53.12 97 ARG A N 1
ATOM 712 C CA . ARG A 1 97 ? -13.184 -30.887 43.664 1.00 53.12 97 ARG A CA 1
ATOM 713 C C . ARG A 1 97 ? -14.665 -31.066 43.292 1.00 53.12 97 ARG A C 1
ATOM 715 O O . ARG A 1 97 ? -15.220 -30.243 42.584 1.00 53.12 97 ARG A O 1
ATOM 722 N N . ASP A 1 98 ? -15.231 -32.246 43.526 1.00 53.56 98 ASP A N 1
ATOM 723 C CA . ASP A 1 98 ? -15.969 -32.570 44.764 1.00 53.56 98 ASP A CA 1
ATOM 724 C C . ASP A 1 98 ? -17.462 -32.219 44.592 1.00 53.56 98 ASP A C 1
ATOM 726 O O . ASP A 1 98 ? -17.836 -31.059 44.515 1.00 53.56 98 ASP A O 1
ATOM 730 N N . GLN A 1 99 ? -18.272 -33.202 44.194 1.00 55.97 99 GLN A N 1
ATOM 731 C CA . GLN A 1 99 ? -19.209 -33.925 45.067 1.00 55.97 99 GLN A CA 1
ATOM 732 C C . GLN A 1 99 ? -20.565 -33.229 45.271 1.00 55.97 99 GLN A C 1
ATOM 734 O O . GLN A 1 99 ? -20.666 -32.118 45.765 1.00 55.97 99 GLN A O 1
ATOM 739 N N . SER A 1 100 ? -21.609 -34.024 45.023 1.00 55.97 100 SER A N 1
ATOM 740 C CA . SER A 1 100 ? -22.694 -34.225 45.987 1.00 55.97 100 SER A CA 1
ATOM 741 C C . SER A 1 100 ? -23.567 -33.011 46.321 1.00 55.97 100 SER A C 1
ATOM 743 O O . SER A 1 100 ? -23.342 -32.304 47.299 1.00 55.97 100 SER A O 1
ATOM 745 N N . ARG A 1 101 ? -24.641 -32.838 45.542 1.00 58.72 101 ARG A N 1
ATOM 746 C CA . ARG A 1 101 ? -26.037 -32.714 46.017 1.00 58.72 101 ARG A CA 1
ATOM 747 C C . ARG A 1 101 ? -26.922 -32.214 44.873 1.00 58.72 101 ARG A C 1
ATOM 749 O O . ARG A 1 101 ? -26.909 -31.022 44.577 1.00 58.72 101 ARG A O 1
ATOM 756 N N . ARG A 1 102 ? -27.746 -33.100 44.317 1.00 56.03 102 ARG A N 1
ATOM 757 C CA . ARG A 1 102 ? -29.216 -32.990 44.256 1.00 56.03 102 ARG A CA 1
ATOM 758 C C . ARG A 1 102 ? -29.795 -34.182 43.514 1.00 56.03 102 ARG A C 1
ATOM 760 O O . ARG A 1 102 ? -29.174 -34.597 42.516 1.00 56.03 102 ARG A O 1
#

Secondary structure (DSSP, 8-state):
-EEEEEEETTSGGGS-HHHHHHHHHT-TT--EEEEETTTEEEEEES---S-TT-STTPPEEEESGGGS---TTS-PPP--TT--------------------

pLDDT: mean 72.74, std 17.77, range [39.0, 92.94]